Protein AF-A0A6J0VPM9-F1 (afdb_monomer_lite)

Foldseek 3Di:
DDDDDDDDDDDPPPDPDPDDDDPDDDPDDDDDDDDPDDDDDDDDPPPPPPVVVVVVVVVVVVVVVVVVVVVVVVVVVVVVVVVVVVVVVQVVCVVVVNNPVVPVVVVVVVVVVVVVVVVVVVVVVVVVVVVVVVVVVVVVVVVVVVVVVVVVVVVVVVVVVVVVD

pLDDT: mean 81.75, std 22.63, range [35.78, 98.81]

Sequence (165 aa):
MPVHSRGDKKETNHHDEMEVDYAENEGSSSEDEDTESSSVSEDGDSSEMDDEDCERRRMECLDEMSNLEKQFTDLKDQLYKERLSQVDAKLQEVIAGKAPEYLEPLATLQENMQIRTKVAGIYRELCLESVKNKYECEIQASRQHCEVLLFCLTFKLISILQVFF

Secondary structure (DSSP, 8-state):
-PPP----------------------------------------------HHHHHHHHHHHHHHHHHHHHHHHHHHHHHHHHHHHHHHHHHHHHHTT--HHHHHHHHHHHHHHHHHHHHHHHHHHHHHHHHHHHHHHHHHHHHHHHHHHHHHHHHHHHHHHHHH-

Structure (mmCIF, N/CA/C/O backbone):
data_AF-A0A6J0VPM9-F1
#
_entry.id   AF-A0A6J0VPM9-F1
#
loop_
_atom_site.group_PDB
_atom_site.id
_atom_site.type_symbol
_atom_site.label_atom_id
_atom_site.label_alt_id
_atom_site.label_comp_id
_atom_site.label_asym_id
_atom_site.label_entity_id
_atom_site.label_seq_id
_atom_site.pdbx_PDB_ins_code
_atom_site.Cartn_x
_atom_site.Cartn_y
_atom_site.Cartn_z
_atom_site.occupancy
_atom_site.B_iso_or_equiv
_atom_site.auth_seq_id
_atom_site.auth_comp_id
_atom_site.auth_asym_id
_atom_site.auth_atom_id
_atom_site.pdbx_PDB_model_num
ATOM 1 N N . MET A 1 1 ? -6.260 23.745 36.236 1.00 35.78 1 MET A N 1
ATOM 2 C CA . MET A 1 1 ? -4.934 23.093 36.357 1.00 35.78 1 MET A CA 1
ATOM 3 C C . MET A 1 1 ? -4.763 22.173 35.145 1.00 35.78 1 MET A C 1
ATOM 5 O O . MET A 1 1 ? -5.772 21.623 34.727 1.00 35.78 1 MET A O 1
ATOM 9 N N . PRO A 1 2 ? -3.586 22.142 34.497 1.00 45.34 2 PRO A N 1
ATOM 10 C CA . PRO A 1 2 ? -3.398 22.751 33.167 1.00 45.34 2 PRO A CA 1
ATOM 11 C C . PRO A 1 2 ? -3.752 21.887 31.945 1.00 45.34 2 PRO A C 1
ATOM 13 O O . PRO A 1 2 ? -3.499 20.689 31.908 1.00 45.34 2 PRO A O 1
ATOM 16 N N . VAL A 1 3 ? -4.285 22.566 30.925 1.00 46.47 3 VAL A N 1
ATOM 17 C CA . VAL A 1 3 ? -4.526 22.086 29.558 1.00 46.47 3 VAL A CA 1
ATOM 18 C C . VAL A 1 3 ? -3.223 22.261 28.778 1.00 46.47 3 VAL A C 1
ATOM 20 O O . VAL A 1 3 ? -2.738 23.386 28.659 1.00 46.47 3 VAL A O 1
ATOM 23 N N . HIS A 1 4 ? -2.634 21.174 28.281 1.00 53.06 4 HIS A N 1
ATOM 24 C CA . HIS A 1 4 ? -1.422 21.265 27.472 1.00 53.06 4 HIS A CA 1
ATOM 25 C C . HIS A 1 4 ? -1.733 21.728 26.046 1.00 53.06 4 HIS A C 1
ATOM 27 O O . HIS A 1 4 ? -2.626 21.222 25.369 1.00 53.06 4 HIS A O 1
ATOM 33 N N . SER A 1 5 ? -0.959 22.741 25.668 1.00 41.47 5 SER A N 1
ATOM 34 C CA . SER A 1 5 ? -0.949 23.545 24.458 1.00 41.47 5 SER A CA 1
ATOM 35 C C . SER A 1 5 ? -1.145 22.792 23.144 1.00 41.47 5 SER A C 1
ATOM 37 O O . SER A 1 5 ? -0.456 21.826 22.823 1.00 41.47 5 SER A O 1
ATOM 39 N N . ARG A 1 6 ? -2.046 23.360 22.343 1.00 43.41 6 ARG A N 1
ATOM 40 C CA . ARG A 1 6 ? -2.214 23.160 20.906 1.00 43.41 6 ARG A CA 1
ATOM 41 C C . ARG A 1 6 ? -0.902 23.539 20.205 1.00 43.41 6 ARG A C 1
ATOM 43 O O . ARG A 1 6 ? -0.547 24.710 20.155 1.00 43.41 6 ARG A O 1
ATOM 50 N N . GLY A 1 7 ? -0.154 22.536 19.753 1.00 40.00 7 GLY A N 1
ATOM 51 C CA . GLY A 1 7 ? 1.044 22.727 18.943 1.00 40.00 7 GLY A CA 1
ATOM 52 C C . GLY A 1 7 ? 0.659 22.907 17.481 1.00 40.00 7 GLY A C 1
ATOM 53 O O . GLY A 1 7 ? 0.224 21.950 16.844 1.00 40.00 7 GLY A O 1
ATOM 54 N N . ASP A 1 8 ? 0.828 24.120 16.962 1.00 45.16 8 ASP A N 1
ATOM 55 C CA . ASP A 1 8 ? 0.875 24.393 15.529 1.00 45.16 8 ASP A CA 1
ATOM 56 C C . ASP A 1 8 ? 2.101 23.686 14.933 1.00 45.16 8 ASP A C 1
ATOM 58 O O . ASP A 1 8 ? 3.244 24.085 15.163 1.00 45.16 8 ASP A O 1
ATOM 62 N N . LYS A 1 9 ? 1.880 22.607 14.178 1.00 48.59 9 LYS A N 1
ATOM 63 C CA . LYS A 1 9 ? 2.907 22.027 13.308 1.00 48.59 9 LYS A CA 1
ATOM 64 C C . LYS A 1 9 ? 2.670 22.538 11.897 1.00 48.59 9 LYS A C 1
ATOM 66 O O . LYS A 1 9 ? 1.809 22.048 11.176 1.00 48.59 9 LYS A O 1
ATOM 71 N N . LYS A 1 10 ? 3.442 23.572 11.576 1.00 44.97 10 LYS A N 1
ATOM 72 C CA . LYS A 1 10 ? 3.659 24.140 10.250 1.00 44.97 10 LYS A CA 1
ATOM 73 C C . LYS A 1 10 ? 4.081 23.025 9.289 1.00 44.97 10 LYS A C 1
ATOM 75 O O . LYS A 1 10 ? 5.069 22.340 9.540 1.00 44.97 10 LYS A O 1
ATOM 80 N N . GLU A 1 11 ? 3.305 22.855 8.227 1.00 38.69 11 GLU A N 1
ATOM 81 C CA . GLU A 1 11 ? 3.613 21.994 7.090 1.00 38.69 11 GLU A CA 1
ATOM 82 C C . GLU A 1 11 ? 4.930 22.462 6.455 1.00 38.69 11 GLU A C 1
ATOM 84 O O . GLU A 1 11 ? 5.025 23.559 5.905 1.00 38.69 11 GLU A O 1
ATOM 89 N N . THR A 1 12 ? 5.981 21.654 6.573 1.00 37.41 12 THR A N 1
ATOM 90 C CA . THR A 1 12 ? 7.181 21.777 5.744 1.00 37.41 12 THR A CA 1
ATOM 91 C C . THR A 1 12 ? 6.918 21.035 4.443 1.00 37.41 12 THR A C 1
ATOM 93 O O . THR A 1 12 ? 7.061 19.817 4.370 1.00 37.41 12 THR A O 1
ATOM 96 N N . ASN A 1 13 ? 6.483 21.790 3.438 1.00 38.84 13 ASN A N 1
ATOM 97 C CA . ASN A 1 13 ? 6.437 21.373 2.045 1.00 38.84 13 ASN A CA 1
ATOM 98 C C . ASN A 1 13 ? 7.893 21.275 1.550 1.00 38.84 13 ASN A C 1
ATOM 100 O O . ASN A 1 13 ? 8.537 22.304 1.352 1.00 38.84 13 ASN A O 1
ATOM 104 N N . HIS A 1 14 ? 8.442 20.061 1.455 1.00 38.75 14 HIS A N 1
ATOM 105 C CA . HIS A 1 14 ? 9.766 19.825 0.871 1.00 38.75 14 HIS A CA 1
ATOM 106 C C . HIS A 1 14 ? 9.601 19.847 -0.650 1.00 38.75 14 HIS A C 1
ATOM 108 O O . HIS A 1 14 ? 9.193 18.861 -1.260 1.00 38.75 14 HIS A O 1
ATOM 114 N N . HIS A 1 15 ? 9.804 21.022 -1.239 1.00 42.12 15 HIS A N 1
ATOM 115 C CA . HIS A 1 15 ? 9.924 21.187 -2.678 1.00 42.12 15 HIS A CA 1
ATOM 116 C C . HIS A 1 15 ? 11.388 20.911 -3.028 1.00 42.12 15 HIS A C 1
ATOM 118 O O . HIS A 1 15 ? 12.254 21.735 -2.747 1.00 42.12 15 HIS A O 1
ATOM 124 N N . ASP A 1 16 ? 11.666 19.716 -3.548 1.00 41.88 16 ASP A N 1
ATOM 125 C CA . ASP A 1 16 ? 12.960 19.384 -4.141 1.00 41.88 16 ASP A CA 1
ATOM 126 C C . ASP A 1 16 ? 13.113 20.164 -5.453 1.00 41.88 16 ASP A C 1
ATOM 128 O O . ASP A 1 16 ? 12.679 19.721 -6.519 1.00 41.88 16 ASP A O 1
ATOM 132 N N . GLU A 1 17 ? 13.694 21.359 -5.363 1.00 45.75 17 GLU A N 1
ATOM 133 C CA . GLU A 1 17 ? 14.225 22.074 -6.519 1.00 45.75 17 GLU A CA 1
ATOM 134 C C . GLU A 1 17 ? 15.577 21.457 -6.886 1.00 45.75 17 GLU A C 1
ATOM 136 O O . GLU A 1 17 ? 16.562 21.561 -6.158 1.00 45.75 17 GLU A O 1
ATOM 141 N N . MET A 1 18 ? 15.601 20.748 -8.013 1.00 44.34 18 MET A N 1
ATOM 142 C CA . MET A 1 18 ? 16.810 20.173 -8.592 1.00 44.34 18 MET A CA 1
ATOM 143 C C . MET A 1 18 ? 17.590 21.301 -9.286 1.00 44.34 18 MET A C 1
ATOM 145 O O . MET A 1 18 ? 17.384 21.576 -10.466 1.00 44.34 18 MET A O 1
ATOM 149 N N . GLU A 1 19 ? 18.441 21.999 -8.534 1.00 49.22 19 GLU A N 1
ATOM 150 C CA . GLU A 1 19 ? 19.375 22.992 -9.073 1.00 49.22 19 GLU A CA 1
ATOM 151 C C . GLU A 1 19 ? 20.510 22.256 -9.802 1.00 49.22 19 GLU A C 1
ATOM 153 O O . GLU A 1 19 ? 21.291 21.515 -9.203 1.00 49.22 19 GLU A O 1
ATOM 158 N N . VAL A 1 20 ? 20.545 22.387 -11.129 1.00 52.88 20 VAL A N 1
ATOM 159 C CA . VAL A 1 20 ? 21.591 21.817 -11.983 1.00 52.88 20 VAL A CA 1
ATOM 160 C C . VAL A 1 20 ? 22.689 22.869 -12.106 1.00 52.88 20 VAL A C 1
ATOM 162 O O . VAL A 1 20 ? 22.498 23.879 -12.775 1.00 52.88 20 VAL A O 1
ATOM 165 N N . ASP A 1 21 ? 23.814 22.643 -11.431 1.00 48.31 21 ASP A N 1
ATOM 166 C CA . ASP A 1 21 ? 24.996 23.504 -11.491 1.00 48.31 21 ASP A CA 1
ATOM 167 C C . ASP A 1 21 ? 25.694 23.317 -12.849 1.00 48.31 21 ASP A C 1
ATOM 169 O O . ASP A 1 21 ? 26.263 22.260 -13.144 1.00 48.31 21 ASP A O 1
ATOM 173 N N . TYR A 1 22 ? 25.582 24.313 -13.729 1.00 44.72 22 TYR A N 1
ATOM 174 C CA . TYR A 1 22 ? 26.353 24.364 -14.968 1.00 44.72 22 TYR A CA 1
ATOM 175 C C . TYR A 1 22 ? 27.729 24.921 -14.613 1.00 44.72 22 TYR A C 1
ATOM 177 O O . TYR A 1 22 ? 27.858 26.103 -14.308 1.00 44.72 22 TYR A O 1
ATOM 185 N N . ALA A 1 23 ? 28.761 24.079 -14.671 1.00 51.56 23 ALA A N 1
ATOM 186 C CA . ALA A 1 23 ? 30.137 24.540 -14.564 1.00 51.56 23 ALA A CA 1
ATOM 187 C C . ALA A 1 23 ? 30.428 25.531 -15.706 1.00 51.56 23 ALA A C 1
ATOM 189 O O . ALA A 1 23 ? 30.557 25.136 -16.869 1.00 51.56 23 ALA A O 1
ATOM 190 N N . GLU A 1 24 ? 30.497 26.821 -15.378 1.00 42.66 24 GLU A N 1
ATOM 191 C CA . GLU A 1 24 ? 30.969 27.864 -16.281 1.00 42.66 24 GLU A CA 1
ATOM 192 C C . GLU A 1 24 ? 32.444 27.583 -16.603 1.00 42.66 24 GLU A C 1
ATOM 194 O O . GLU A 1 24 ? 33.338 27.706 -15.769 1.00 42.66 24 GLU A O 1
ATOM 199 N N . ASN A 1 25 ? 32.690 27.111 -17.824 1.00 49.84 25 ASN A N 1
ATOM 200 C CA . ASN A 1 25 ? 34.024 26.872 -18.352 1.00 49.84 25 ASN A CA 1
ATOM 201 C C . ASN A 1 25 ? 34.689 28.223 -18.654 1.00 49.84 25 ASN A C 1
ATOM 203 O O . ASN A 1 25 ? 34.449 28.824 -19.701 1.00 49.84 25 ASN A O 1
ATOM 207 N N . GLU A 1 26 ? 35.503 28.669 -17.701 1.00 41.31 26 GLU A N 1
ATOM 208 C CA . GLU A 1 26 ? 36.435 29.798 -17.748 1.00 41.31 26 GLU A CA 1
ATOM 209 C C . GLU A 1 26 ? 37.195 29.852 -19.091 1.00 41.31 26 GLU A C 1
ATOM 211 O O . GLU A 1 26 ? 38.154 29.115 -19.335 1.00 41.31 26 GLU A O 1
ATOM 216 N N . GLY A 1 27 ? 36.762 30.738 -19.990 1.00 43.44 27 GLY A N 1
ATOM 217 C CA . GLY A 1 27 ? 37.451 31.042 -21.241 1.00 43.44 27 GLY A CA 1
ATOM 218 C C . GLY A 1 27 ? 38.652 31.952 -20.995 1.00 43.44 27 GLY A C 1
ATOM 219 O O . GLY A 1 27 ? 38.565 33.160 -21.198 1.00 43.44 27 GLY A O 1
ATOM 220 N N . SER A 1 28 ? 39.774 31.375 -20.569 1.00 49.12 28 SER A N 1
ATOM 221 C CA . SER A 1 28 ? 41.072 32.055 -20.563 1.00 49.12 28 SER A CA 1
ATOM 222 C C . SER A 1 28 ? 41.687 31.990 -21.965 1.00 49.12 28 SER A C 1
ATOM 224 O O . SER A 1 28 ? 42.152 30.934 -22.388 1.00 49.12 28 SER A O 1
ATOM 226 N N . SER A 1 29 ? 41.674 33.105 -22.699 1.00 46.97 29 SER A N 1
ATOM 227 C CA . SER A 1 29 ? 42.442 33.267 -23.939 1.00 46.97 29 SER A CA 1
ATOM 228 C C . SER A 1 29 ? 43.453 34.387 -23.728 1.00 46.97 29 SER A C 1
ATOM 230 O O . SER A 1 29 ? 43.116 35.566 -23.809 1.00 46.97 29 SER A O 1
ATOM 232 N N . SER A 1 30 ? 44.675 33.981 -23.400 1.00 51.16 30 SER A N 1
ATOM 233 C CA . SER A 1 30 ? 45.861 34.820 -23.265 1.00 51.16 30 SER A CA 1
ATOM 234 C C . SER A 1 30 ? 46.777 34.568 -24.460 1.00 51.16 30 SER A C 1
ATOM 236 O O . SER A 1 30 ? 46.896 33.424 -24.895 1.00 51.16 30 SER A O 1
ATOM 238 N N . GLU A 1 31 ? 47.426 35.651 -24.886 1.00 43.53 31 GLU A N 1
ATOM 239 C CA . GLU A 1 31 ? 48.642 35.746 -25.705 1.00 43.53 31 GLU A CA 1
ATOM 240 C C . GLU A 1 31 ? 48.486 35.982 -27.217 1.00 43.53 31 GLU A C 1
ATOM 242 O O . GLU A 1 31 ? 48.097 35.121 -28.004 1.00 43.53 31 GLU A O 1
ATOM 247 N N . ASP A 1 32 ? 48.841 37.225 -27.563 1.00 51.88 32 ASP A N 1
ATOM 248 C CA . ASP A 1 32 ? 49.384 37.701 -28.831 1.00 51.88 32 ASP A CA 1
ATOM 249 C C . ASP A 1 32 ? 50.488 36.774 -29.375 1.00 51.88 32 ASP A C 1
ATOM 251 O O . ASP A 1 32 ? 51.123 36.064 -28.603 1.00 51.88 32 ASP A O 1
ATOM 255 N N . GLU A 1 33 ? 50.736 36.817 -30.688 1.00 50.97 33 GLU A N 1
ATOM 256 C CA . GLU A 1 33 ? 52.062 37.051 -31.291 1.00 50.97 33 GLU A CA 1
ATOM 257 C C . GLU A 1 33 ? 51.918 37.094 -32.822 1.00 50.97 33 GLU A C 1
ATOM 259 O O . GLU A 1 33 ? 51.407 36.180 -33.477 1.00 50.97 33 GLU A O 1
ATOM 264 N N . ASP A 1 34 ? 52.369 38.212 -33.381 1.00 51.50 34 ASP A N 1
ATOM 265 C CA . ASP A 1 34 ? 52.538 38.460 -34.801 1.00 51.50 34 ASP A CA 1
ATOM 266 C C . ASP A 1 34 ? 53.500 37.438 -35.425 1.00 51.50 34 ASP A C 1
ATOM 268 O O . ASP A 1 34 ? 54.592 37.178 -34.922 1.00 51.50 34 ASP A O 1
ATOM 272 N N . THR A 1 35 ? 53.158 36.891 -36.589 1.00 56.28 35 THR A N 1
ATOM 273 C CA . THR A 1 35 ? 54.155 36.262 -37.465 1.00 56.28 35 THR A CA 1
ATOM 274 C C . THR A 1 35 ? 53.828 36.596 -38.913 1.00 56.28 35 THR A C 1
ATOM 276 O O . THR A 1 35 ? 53.124 35.874 -39.616 1.00 56.28 35 THR A O 1
ATOM 279 N N . GLU A 1 36 ? 54.377 37.726 -39.353 1.00 55.72 36 GLU A N 1
ATOM 280 C CA . GLU A 1 36 ? 54.558 38.087 -40.756 1.00 55.72 36 GLU A CA 1
ATOM 281 C C . GLU A 1 36 ? 55.421 37.011 -41.436 1.00 55.72 36 GLU A C 1
ATOM 283 O O . GLU A 1 36 ? 56.650 37.000 -41.319 1.00 55.72 36 GLU A O 1
ATOM 288 N N . SER A 1 37 ? 54.782 36.060 -42.121 1.00 51.78 37 SER A N 1
ATOM 289 C CA . SER A 1 37 ? 55.493 35.044 -42.895 1.00 51.78 37 SER A CA 1
ATOM 290 C C . SER A 1 37 ? 55.839 35.592 -44.276 1.00 51.78 37 SER A C 1
ATOM 292 O O . SER A 1 37 ? 54.991 35.827 -45.137 1.00 51.78 37 SER A O 1
ATOM 294 N N . SER A 1 38 ? 57.132 35.821 -44.452 1.00 48.53 38 SER A N 1
ATOM 295 C CA . SER A 1 38 ? 57.804 36.243 -45.670 1.00 48.53 38 SER A CA 1
ATOM 296 C C . SER A 1 38 ? 57.520 35.325 -46.865 1.00 48.53 38 SER A C 1
ATOM 298 O O . SER A 1 38 ? 57.880 34.150 -46.865 1.00 48.53 38 SER A O 1
ATOM 300 N N . SER A 1 39 ? 56.986 35.911 -47.933 1.00 56.94 39 SER A N 1
ATOM 301 C CA . SER A 1 39 ? 57.017 35.379 -49.300 1.00 56.94 39 SER A CA 1
ATOM 302 C C . SER A 1 39 ? 58.465 35.274 -49.802 1.00 56.94 39 SER A C 1
ATOM 304 O O . SER A 1 39 ? 59.040 36.329 -50.064 1.00 56.94 39 SER A O 1
ATOM 306 N N . VAL A 1 40 ? 59.014 34.066 -50.022 1.00 53.12 40 VAL A N 1
ATOM 307 C CA . VAL A 1 40 ? 59.946 33.771 -51.139 1.00 53.12 40 VAL A CA 1
ATOM 308 C C . VAL A 1 40 ? 59.903 32.291 -51.568 1.00 53.12 40 VAL A C 1
ATOM 310 O O . VAL A 1 40 ? 59.915 31.391 -50.734 1.00 53.12 40 VAL A O 1
ATOM 313 N N . SER A 1 41 ? 60.005 32.117 -52.887 1.00 45.41 41 SER A N 1
ATOM 314 C CA . SER A 1 41 ? 60.622 31.010 -53.635 1.00 45.41 41 SER A CA 1
ATOM 315 C C . SER A 1 41 ? 59.809 29.761 -53.975 1.00 45.41 41 SER A C 1
ATOM 317 O O . SER A 1 41 ? 59.694 28.797 -53.226 1.00 45.41 41 SER A O 1
ATOM 319 N N . GLU A 1 42 ? 59.376 29.803 -55.230 1.00 60.00 42 GLU A N 1
ATOM 320 C CA . GLU A 1 42 ? 59.062 28.699 -56.122 1.00 60.00 42 GLU A CA 1
ATOM 321 C C . GLU A 1 42 ? 60.331 27.861 -56.370 1.00 60.00 42 GLU A C 1
ATOM 323 O O . GLU A 1 42 ? 61.330 28.388 -56.862 1.00 60.00 42 GLU A O 1
ATOM 328 N N . ASP A 1 43 ? 60.293 26.568 -56.048 1.00 49.81 43 ASP A N 1
ATOM 329 C CA . ASP A 1 43 ? 61.121 25.564 -56.716 1.00 49.81 43 ASP A CA 1
ATOM 330 C C . ASP A 1 43 ? 60.329 24.257 -56.809 1.00 49.81 43 ASP A C 1
ATOM 332 O O . ASP A 1 43 ? 59.757 23.771 -55.830 1.00 49.81 43 ASP A O 1
ATOM 336 N N . GLY A 1 44 ? 60.201 23.768 -58.037 1.00 56.22 44 GLY A N 1
ATOM 337 C CA . GLY A 1 44 ? 59.330 22.667 -58.398 1.00 56.22 44 GLY A CA 1
ATOM 338 C C . GLY A 1 44 ? 59.928 21.314 -58.041 1.00 56.22 44 GLY A C 1
ATOM 339 O O . GLY A 1 44 ? 60.927 20.897 -58.616 1.00 56.22 44 GLY A O 1
ATOM 340 N N . ASP A 1 45 ? 59.210 20.580 -57.203 1.00 48.12 45 ASP A N 1
ATOM 341 C CA . ASP A 1 45 ? 59.035 19.140 -57.365 1.00 48.12 45 ASP A CA 1
ATOM 342 C C . ASP A 1 45 ? 57.552 18.867 -57.135 1.00 48.12 45 ASP A C 1
ATOM 344 O O . ASP A 1 45 ? 57.099 18.519 -56.045 1.00 48.12 45 ASP A O 1
ATOM 348 N N . SER A 1 46 ? 56.756 19.199 -58.154 1.00 52.59 46 SER A N 1
ATOM 349 C CA . SER A 1 46 ? 55.339 18.868 -58.182 1.00 52.59 46 SER A CA 1
ATOM 350 C C . SER A 1 46 ? 55.257 17.359 -58.340 1.00 52.59 46 SER A C 1
ATOM 352 O O . SER A 1 46 ? 55.139 16.856 -59.455 1.00 52.59 46 SER A O 1
ATOM 354 N N . SER A 1 47 ? 55.364 16.639 -57.221 1.00 53.25 47 SER A N 1
ATOM 355 C CA . SER A 1 47 ? 54.926 15.258 -57.131 1.00 53.25 47 SER A CA 1
ATOM 356 C C . SER A 1 47 ? 53.543 15.210 -57.758 1.00 53.25 47 SER A C 1
ATOM 358 O O . SER A 1 47 ? 52.618 15.853 -57.256 1.00 53.25 47 SER A O 1
ATOM 360 N N . GLU A 1 48 ? 53.434 14.500 -58.872 1.00 51.28 48 GLU A N 1
ATOM 361 C CA . GLU A 1 48 ? 52.188 14.011 -59.442 1.00 51.28 48 GLU A CA 1
ATOM 362 C C . GLU A 1 48 ? 51.597 13.058 -58.394 1.00 51.28 48 GLU A C 1
ATOM 364 O O . GLU A 1 48 ? 51.729 11.840 -58.461 1.00 51.28 48 GLU A O 1
ATOM 369 N N . MET A 1 49 ? 51.095 13.649 -57.307 1.00 62.66 49 MET A N 1
ATOM 370 C CA . MET A 1 49 ? 50.234 12.989 -56.354 1.00 62.66 49 MET A CA 1
ATOM 371 C C . MET A 1 49 ? 49.046 12.567 -57.184 1.00 62.66 49 MET A C 1
ATOM 373 O O . MET A 1 49 ? 48.402 13.402 -57.814 1.00 62.66 49 MET A O 1
ATOM 377 N N . ASP A 1 50 ? 48.847 11.261 -57.242 1.00 72.94 50 ASP A N 1
ATOM 378 C CA . ASP A 1 50 ? 47.722 10.652 -57.913 1.00 72.94 50 ASP A CA 1
ATOM 379 C C . ASP A 1 50 ? 46.448 11.293 -57.346 1.00 72.94 50 ASP A C 1
ATOM 381 O O . ASP A 1 50 ? 46.062 11.025 -56.205 1.00 72.94 50 ASP A O 1
ATOM 385 N N . ASP A 1 51 ? 45.837 12.214 -58.097 1.00 80.50 51 ASP A N 1
ATOM 386 C CA . ASP A 1 51 ? 44.606 12.901 -57.693 1.00 80.50 51 ASP A CA 1
ATOM 387 C C . ASP A 1 51 ? 43.514 11.870 -57.347 1.00 80.50 51 ASP A C 1
ATOM 389 O O . ASP A 1 51 ? 42.645 12.124 -56.508 1.00 80.50 51 ASP A O 1
ATOM 393 N N . GLU A 1 52 ? 43.604 10.663 -57.921 1.00 85.19 52 GLU A N 1
ATOM 394 C CA . GLU A 1 52 ? 42.760 9.519 -57.587 1.00 85.19 52 GLU A CA 1
ATOM 395 C C . GLU A 1 52 ? 42.991 8.996 -56.160 1.00 85.19 52 GLU A C 1
ATOM 397 O O . GLU A 1 52 ? 42.028 8.587 -55.511 1.00 85.19 52 GLU A O 1
ATOM 402 N N . ASP A 1 53 ? 44.219 9.018 -55.632 1.00 88.94 53 ASP A N 1
ATOM 403 C CA . ASP A 1 53 ? 44.527 8.627 -54.248 1.00 88.94 53 ASP A CA 1
ATOM 404 C C . ASP A 1 53 ? 44.043 9.688 -53.248 1.00 88.94 53 ASP A C 1
ATOM 406 O O . ASP A 1 53 ? 43.465 9.361 -52.207 1.00 88.94 53 ASP A O 1
ATOM 410 N N . CYS A 1 54 ? 44.173 10.972 -53.597 1.00 88.31 54 CYS A N 1
ATOM 411 C CA . CYS A 1 54 ? 43.587 12.074 -52.828 1.00 88.31 54 CYS A CA 1
ATOM 412 C C . CYS A 1 54 ? 42.057 11.956 -52.739 1.00 88.31 54 CYS A C 1
ATOM 414 O O . CYS A 1 54 ? 41.488 12.061 -51.646 1.00 88.31 54 CYS A O 1
ATOM 416 N N . GLU A 1 55 ? 41.383 11.696 -53.862 1.00 91.25 55 GLU A N 1
ATOM 417 C CA . GLU A 1 55 ? 39.925 11.545 -53.891 1.00 91.25 55 GLU A CA 1
ATOM 418 C C . GLU A 1 55 ? 39.470 10.247 -53.208 1.00 91.25 55 GLU A C 1
ATOM 420 O O . GLU A 1 55 ? 38.460 10.234 -52.502 1.00 91.25 55 GLU A O 1
ATOM 425 N N . ARG A 1 56 ? 40.255 9.168 -53.317 1.00 94.38 56 ARG A N 1
ATOM 426 C CA . ARG A 1 56 ? 40.013 7.914 -52.591 1.00 94.38 56 ARG A CA 1
ATOM 427 C C . ARG A 1 56 ? 40.033 8.128 -51.082 1.00 94.38 56 ARG A C 1
ATOM 429 O O . ARG A 1 56 ? 39.067 7.773 -50.409 1.00 94.38 56 ARG A O 1
ATOM 436 N N . ARG A 1 57 ? 41.070 8.781 -50.551 1.00 93.75 57 ARG A N 1
ATOM 437 C CA . ARG A 1 57 ? 41.176 9.094 -49.115 1.00 93.75 57 ARG A CA 1
ATOM 438 C C . ARG A 1 57 ? 40.056 10.012 -48.633 1.00 93.75 57 ARG A C 1
ATOM 440 O O . ARG A 1 57 ? 39.567 9.861 -47.514 1.00 93.75 57 ARG A O 1
ATOM 447 N N . ARG A 1 58 ? 39.627 10.964 -49.468 1.00 95.19 58 ARG A N 1
AT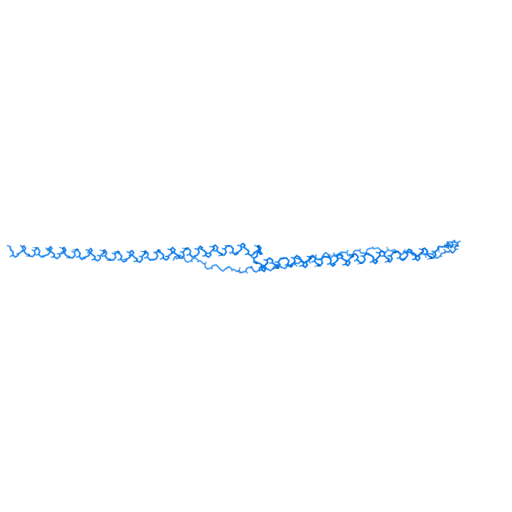OM 448 C CA . ARG A 1 58 ? 38.472 11.825 -49.178 1.00 95.19 58 ARG A CA 1
ATOM 449 C C . ARG A 1 58 ? 37.191 11.001 -49.051 1.00 95.19 58 ARG A C 1
ATOM 451 O O . ARG A 1 58 ? 36.423 11.219 -48.116 1.00 95.19 58 ARG A O 1
ATOM 458 N N . MET A 1 59 ? 36.971 10.064 -49.969 1.00 95.56 59 MET A N 1
ATOM 459 C CA . MET A 1 59 ? 35.794 9.199 -49.972 1.00 95.56 59 MET A CA 1
ATOM 460 C C . MET A 1 59 ? 35.765 8.259 -48.763 1.00 95.56 59 MET A C 1
ATOM 462 O O . MET A 1 59 ? 34.727 8.151 -48.118 1.00 95.56 59 MET A O 1
ATOM 466 N N . GLU A 1 60 ? 36.898 7.649 -48.410 1.00 96.25 60 GLU A N 1
ATOM 467 C CA . GLU A 1 60 ? 37.037 6.800 -47.217 1.00 96.25 60 GLU A CA 1
ATOM 468 C C . GLU A 1 60 ? 36.723 7.577 -45.930 1.00 96.25 60 GLU A C 1
ATOM 470 O O . GLU A 1 60 ? 35.937 7.118 -45.106 1.00 96.25 60 GLU A O 1
ATOM 475 N N . CYS A 1 61 ? 37.244 8.801 -45.795 1.00 95.81 61 CYS A N 1
ATOM 476 C CA . CYS A 1 61 ? 36.945 9.669 -44.652 1.00 95.81 61 CYS A CA 1
ATOM 477 C C . CYS A 1 61 ? 35.445 10.008 -44.552 1.00 95.81 61 CYS A C 1
ATOM 479 O O . CYS A 1 61 ? 34.867 9.991 -43.465 1.00 95.81 61 CYS A O 1
ATOM 481 N N . LEU A 1 62 ? 34.782 10.286 -45.680 1.00 96.81 62 LEU A N 1
ATOM 482 C CA . LEU A 1 62 ? 33.338 10.538 -45.701 1.00 96.81 62 LEU A CA 1
ATOM 483 C C . LEU A 1 62 ? 32.520 9.290 -45.341 1.00 96.81 62 LEU A C 1
ATOM 485 O O . LEU A 1 62 ? 31.518 9.416 -44.635 1.00 96.81 62 LEU A O 1
ATOM 489 N N . ASP A 1 63 ? 32.936 8.106 -45.792 1.00 97.50 63 ASP A N 1
ATOM 490 C CA . ASP A 1 63 ? 32.278 6.839 -45.456 1.00 97.50 63 ASP A CA 1
ATOM 491 C C . ASP A 1 63 ? 32.428 6.507 -43.965 1.00 97.50 63 ASP A C 1
ATOM 493 O O . ASP A 1 63 ? 31.444 6.186 -43.297 1.00 97.50 63 ASP A O 1
ATOM 497 N N . GLU A 1 64 ? 33.622 6.697 -43.393 1.00 97.56 64 GLU A N 1
ATOM 498 C CA . GLU A 1 64 ? 33.858 6.550 -41.953 1.00 97.56 64 GLU A CA 1
ATOM 499 C C . GLU A 1 64 ? 32.991 7.512 -41.132 1.00 97.56 64 GLU A C 1
ATOM 501 O O . GLU A 1 64 ? 32.344 7.091 -40.167 1.00 97.56 64 GLU A O 1
ATOM 506 N N . MET A 1 65 ? 32.915 8.785 -41.535 1.00 96.44 65 MET A N 1
ATOM 507 C CA . MET A 1 65 ? 32.060 9.780 -40.880 1.00 96.44 65 MET A CA 1
ATOM 508 C C . MET A 1 65 ? 30.576 9.413 -40.983 1.00 96.44 65 MET A C 1
ATOM 510 O O . MET A 1 65 ? 29.853 9.505 -39.989 1.00 96.44 65 MET A O 1
ATOM 514 N N . SER A 1 66 ? 30.120 8.934 -42.143 1.00 97.50 66 SER A N 1
ATOM 515 C CA . SER A 1 66 ? 28.741 8.466 -42.326 1.00 97.50 66 SER A CA 1
ATOM 516 C C . SER A 1 66 ? 28.435 7.240 -41.461 1.00 97.50 66 SER A C 1
ATOM 518 O O . SER A 1 66 ? 27.384 7.161 -40.817 1.00 97.50 66 SER A O 1
ATOM 520 N N . ASN A 1 67 ? 29.373 6.297 -41.377 1.00 98.06 67 ASN A N 1
ATOM 521 C CA . ASN A 1 67 ? 29.244 5.116 -40.535 1.00 98.06 67 ASN A CA 1
ATOM 522 C C . ASN A 1 67 ? 29.226 5.476 -39.039 1.00 98.06 67 ASN A C 1
ATOM 524 O O . ASN A 1 67 ? 28.473 4.874 -38.270 1.00 98.06 67 ASN A O 1
ATOM 528 N N . LEU A 1 68 ? 30.014 6.466 -38.610 1.00 98.12 68 LEU A N 1
ATOM 529 C CA . LEU A 1 68 ? 29.960 6.996 -37.245 1.00 98.12 68 LEU A CA 1
ATOM 530 C C . LEU A 1 68 ? 28.608 7.647 -36.951 1.00 98.12 68 LEU A C 1
ATOM 532 O O . LEU A 1 68 ? 27.989 7.332 -35.936 1.00 98.12 68 LEU A O 1
ATOM 536 N N . GLU A 1 69 ? 28.109 8.507 -37.836 1.00 98.00 69 GLU A N 1
ATOM 537 C CA . GLU A 1 69 ? 26.811 9.169 -37.664 1.00 98.00 69 GLU A CA 1
ATOM 538 C C . GLU A 1 69 ? 25.658 8.160 -37.557 1.00 98.00 69 GLU A C 1
ATOM 540 O O . GLU A 1 69 ? 24.761 8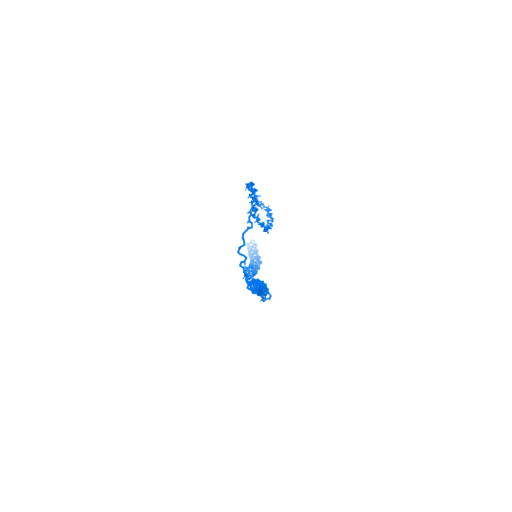.298 -36.712 1.00 98.00 69 GLU A O 1
ATOM 545 N N . LYS A 1 70 ? 25.718 7.088 -38.352 1.00 98.25 70 LYS A N 1
ATOM 546 C CA . LYS A 1 70 ? 24.778 5.973 -38.258 1.00 98.25 70 LYS A CA 1
ATOM 547 C C . LYS A 1 70 ? 24.859 5.277 -36.900 1.00 98.25 70 LYS A C 1
ATOM 549 O O . LYS A 1 70 ? 23.828 5.114 -36.255 1.00 98.25 70 LYS A O 1
ATOM 554 N N . GLN A 1 71 ? 26.059 4.937 -36.427 1.00 98.50 71 GLN A N 1
ATOM 555 C CA . GLN A 1 71 ? 26.243 4.318 -35.108 1.00 98.50 71 GLN A CA 1
ATOM 556 C C . GLN A 1 71 ? 25.726 5.208 -33.973 1.00 98.50 71 GLN A C 1
ATOM 558 O O . GLN A 1 71 ? 25.051 4.721 -33.068 1.00 98.50 71 GLN A O 1
ATOM 563 N N . PHE A 1 72 ? 25.978 6.518 -34.028 1.00 98.31 72 PHE A N 1
ATOM 564 C CA . PHE A 1 72 ? 25.429 7.470 -33.061 1.00 98.31 72 PHE A CA 1
ATOM 565 C C . PHE A 1 72 ? 23.901 7.495 -33.074 1.00 98.31 72 PHE A C 1
ATOM 567 O O . PHE A 1 72 ? 23.273 7.606 -32.019 1.00 98.31 72 PHE A O 1
ATOM 574 N N . THR A 1 73 ? 23.293 7.397 -34.253 1.00 98.25 73 THR A N 1
ATOM 575 C CA . THR A 1 73 ? 21.836 7.367 -34.397 1.00 98.25 73 THR A CA 1
ATOM 576 C C . THR A 1 73 ? 21.255 6.061 -33.858 1.00 98.25 73 THR A C 1
ATOM 578 O O . THR A 1 73 ? 20.328 6.106 -33.052 1.00 98.25 73 THR A O 1
ATOM 581 N N . ASP A 1 74 ? 21.860 4.919 -34.187 1.00 98.38 74 ASP A N 1
ATOM 582 C CA . ASP A 1 74 ? 21.444 3.605 -33.688 1.00 98.38 74 ASP A CA 1
ATOM 583 C C . ASP A 1 74 ? 21.547 3.522 -32.153 1.00 98.38 74 ASP A C 1
ATOM 585 O O . ASP A 1 74 ? 20.615 3.069 -31.483 1.00 98.38 74 ASP A O 1
ATOM 589 N N . LEU A 1 75 ? 22.644 4.024 -31.572 1.00 98.44 75 LEU A N 1
ATOM 590 C CA . LEU A 1 75 ? 22.840 4.080 -30.118 1.00 98.44 75 LEU A CA 1
ATOM 591 C C . LEU A 1 75 ? 21.813 4.981 -29.431 1.00 98.44 75 LEU A C 1
ATOM 593 O O . LEU A 1 75 ? 21.279 4.632 -28.377 1.00 98.44 75 LEU A O 1
ATOM 597 N N . LYS A 1 76 ? 21.513 6.135 -30.026 1.00 98.25 76 LYS A N 1
ATOM 598 C CA . LYS A 1 76 ? 20.506 7.070 -29.518 1.00 98.25 76 LYS A CA 1
ATOM 599 C C . LYS A 1 76 ? 19.117 6.431 -29.514 1.00 98.25 76 LYS A C 1
ATOM 601 O O . LYS A 1 76 ? 18.417 6.492 -28.504 1.00 98.25 76 LYS A O 1
ATOM 606 N N . ASP A 1 77 ? 18.744 5.763 -30.599 1.00 98.25 77 ASP A N 1
ATOM 607 C CA . ASP A 1 77 ? 17.471 5.048 -30.701 1.00 98.25 77 ASP A CA 1
ATOM 608 C C . ASP A 1 77 ? 17.381 3.901 -29.692 1.00 98.25 77 ASP A C 1
ATOM 610 O O . ASP A 1 77 ? 16.329 3.684 -29.082 1.00 98.25 77 ASP A O 1
ATOM 614 N N . GLN A 1 78 ? 18.479 3.174 -29.483 1.00 98.50 78 GLN A N 1
ATOM 615 C CA . GLN A 1 78 ? 18.550 2.124 -28.474 1.00 98.50 78 GLN A CA 1
ATOM 616 C C . GLN A 1 78 ? 18.362 2.688 -27.062 1.00 98.50 78 GLN A C 1
ATOM 618 O O . GLN A 1 78 ? 17.556 2.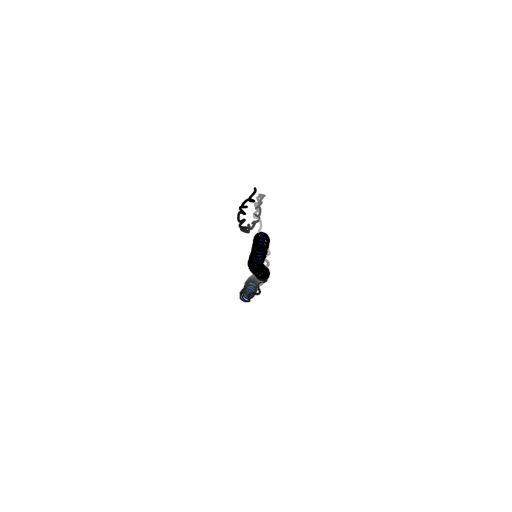149 -26.303 1.00 98.50 78 GLN A O 1
ATOM 623 N N . LEU A 1 79 ? 19.031 3.796 -26.733 1.00 98.38 79 LEU A N 1
ATOM 624 C CA . LEU A 1 79 ? 18.904 4.466 -25.440 1.00 98.38 79 LEU A CA 1
ATOM 625 C C . LEU A 1 79 ? 17.462 4.920 -25.176 1.00 98.38 79 LEU A C 1
ATOM 627 O O . LEU A 1 79 ? 16.930 4.696 -24.088 1.00 98.38 79 LEU A O 1
ATOM 631 N N . TYR A 1 80 ? 16.798 5.514 -26.172 1.00 98.31 80 TYR A N 1
ATOM 632 C CA . TYR A 1 80 ? 15.400 5.924 -26.034 1.00 98.31 80 TYR A CA 1
ATOM 633 C C . TYR A 1 80 ? 14.458 4.733 -25.853 1.00 98.31 80 TYR A C 1
ATOM 635 O O . TYR A 1 80 ? 13.574 4.786 -24.997 1.00 98.31 80 TYR A O 1
ATOM 643 N N . LYS A 1 81 ? 14.653 3.646 -26.609 1.00 98.38 81 LYS A N 1
ATOM 644 C CA . LYS A 1 81 ? 13.864 2.414 -26.454 1.00 98.38 81 LYS A CA 1
ATOM 645 C C . LYS A 1 81 ? 14.044 1.798 -25.074 1.00 98.38 81 LYS A C 1
ATOM 647 O O . LYS A 1 81 ? 13.057 1.416 -24.449 1.00 98.38 81 LYS A O 1
ATOM 652 N N . GLU A 1 82 ? 15.278 1.725 -24.582 1.00 98.50 82 GLU A N 1
ATOM 653 C CA . GLU A 1 82 ? 15.558 1.213 -23.244 1.00 98.50 82 GLU A CA 1
ATOM 654 C C . GLU A 1 82 ? 14.897 2.090 -22.181 1.00 98.50 82 GLU A C 1
ATOM 656 O O . GLU A 1 82 ? 14.198 1.585 -21.301 1.00 98.50 82 GLU A O 1
ATOM 661 N N . ARG A 1 83 ? 15.042 3.414 -22.296 1.00 98.44 83 ARG A N 1
ATOM 662 C CA . ARG A 1 83 ? 14.433 4.348 -21.352 1.00 98.44 83 ARG A CA 1
ATOM 663 C C . ARG A 1 83 ? 12.915 4.219 -21.324 1.00 98.44 83 ARG A C 1
ATOM 665 O O . ARG A 1 83 ? 12.335 4.199 -20.239 1.00 98.44 83 ARG A O 1
ATOM 672 N N . LEU A 1 84 ? 12.285 4.108 -22.491 1.00 98.38 84 LEU A N 1
ATOM 673 C CA . LEU A 1 84 ? 10.846 3.895 -22.594 1.00 98.38 84 LEU A CA 1
ATOM 674 C C . LEU A 1 84 ? 10.448 2.567 -21.940 1.00 98.38 84 LEU A C 1
ATOM 676 O O . LEU A 1 84 ? 9.550 2.550 -21.106 1.00 98.38 84 LEU A O 1
ATOM 680 N N . SER A 1 85 ? 11.186 1.487 -22.210 1.00 98.38 85 SER A N 1
ATOM 681 C CA . SER A 1 85 ? 10.933 0.176 -21.606 1.00 98.38 85 SER A CA 1
ATOM 682 C C . SER A 1 85 ? 11.062 0.181 -20.081 1.00 98.38 85 SER A C 1
ATOM 684 O O . SER A 1 85 ? 10.293 -0.503 -19.408 1.00 98.38 85 SER A O 1
ATOM 686 N N . GLN A 1 86 ? 12.017 0.925 -19.516 1.00 98.25 86 GLN A N 1
ATOM 687 C CA . GLN A 1 86 ? 12.161 1.070 -18.063 1.00 98.25 86 GLN A CA 1
ATOM 688 C C . GLN A 1 86 ? 10.951 1.787 -17.451 1.00 98.25 86 GLN A C 1
ATOM 690 O O . GLN A 1 86 ? 10.456 1.384 -16.397 1.00 98.25 86 GLN A O 1
ATOM 695 N N . VAL A 1 87 ? 10.476 2.852 -18.102 1.00 97.94 87 VAL A N 1
ATOM 696 C CA . VAL A 1 87 ? 9.289 3.599 -17.661 1.00 97.94 87 VAL A CA 1
ATOM 697 C C . VAL A 1 87 ? 8.041 2.731 -17.775 1.00 97.94 87 VAL A C 1
ATOM 699 O O . VAL A 1 87 ? 7.275 2.656 -16.816 1.00 97.94 87 VAL A O 1
ATOM 702 N N . ASP A 1 88 ? 7.873 2.023 -18.889 1.00 97.88 88 ASP A N 1
ATOM 703 C CA . ASP A 1 88 ? 6.752 1.110 -19.099 1.00 97.88 88 ASP A CA 1
ATOM 704 C C . ASP A 1 88 ? 6.739 -0.006 -18.052 1.00 97.88 88 ASP A C 1
ATOM 706 O O . ASP A 1 88 ? 5.686 -0.298 -17.492 1.00 97.88 88 ASP A O 1
ATOM 710 N N . ALA A 1 89 ? 7.894 -0.588 -17.712 1.00 96.88 89 ALA A N 1
ATOM 711 C CA . ALA A 1 89 ? 7.987 -1.605 -16.665 1.00 96.88 89 ALA A CA 1
ATOM 712 C C . ALA A 1 89 ? 7.517 -1.069 -15.301 1.00 96.88 89 ALA A C 1
ATOM 714 O O . ALA A 1 89 ? 6.665 -1.685 -14.660 1.00 96.88 89 ALA A O 1
ATOM 715 N N . LYS A 1 90 ? 7.992 0.117 -14.894 1.00 96.44 90 LYS A N 1
ATOM 716 C CA . LYS A 1 90 ? 7.537 0.771 -13.655 1.00 96.44 90 LYS A CA 1
ATOM 717 C C . LYS A 1 90 ? 6.043 1.087 -13.689 1.00 96.44 90 LYS A C 1
ATOM 719 O O . LYS A 1 90 ? 5.340 0.864 -12.707 1.00 96.44 90 LYS A O 1
ATOM 724 N N . LEU A 1 91 ? 5.532 1.563 -14.823 1.00 96.94 91 LEU A N 1
ATOM 725 C CA . LEU A 1 91 ? 4.108 1.835 -14.994 1.00 96.94 91 LEU A CA 1
ATOM 726 C C . LEU A 1 91 ? 3.274 0.553 -14.855 1.00 96.94 91 LEU A C 1
ATOM 728 O O . LEU A 1 91 ? 2.240 0.568 -14.190 1.00 96.94 91 LEU A O 1
ATOM 732 N N . GLN A 1 92 ? 3.732 -0.568 -15.420 1.00 97.88 92 GLN A N 1
ATOM 733 C CA . GLN A 1 92 ? 3.071 -1.864 -15.257 1.00 97.88 92 GLN A CA 1
ATOM 734 C C . GLN A 1 92 ? 3.072 -2.335 -13.799 1.00 97.88 92 GLN A C 1
ATOM 736 O O . GLN A 1 92 ? 2.063 -2.867 -13.340 1.00 97.88 92 GLN A O 1
ATOM 741 N N . GLU A 1 93 ? 4.147 -2.111 -13.041 1.00 96.75 93 GLU A N 1
ATOM 742 C CA . GLU A 1 93 ? 4.179 -2.415 -11.604 1.00 96.75 93 GLU A CA 1
ATOM 743 C C . GLU A 1 93 ? 3.148 -1.597 -10.817 1.00 96.75 93 GLU A C 1
ATOM 745 O O . GLU A 1 93 ? 2.450 -2.149 -9.960 1.00 96.75 93 GLU A O 1
ATOM 750 N N . VAL A 1 94 ? 3.004 -0.307 -11.134 1.00 96.19 94 VAL A N 1
ATOM 751 C CA . VAL A 1 94 ? 1.996 0.575 -10.5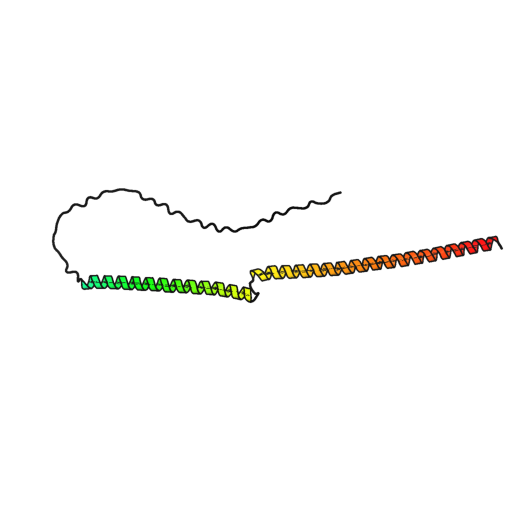24 1.00 96.19 94 VAL A CA 1
ATOM 752 C C . VAL A 1 94 ? 0.583 0.115 -10.880 1.00 96.19 94 VAL A C 1
ATOM 754 O O . VAL A 1 94 ? -0.242 -0.058 -9.984 1.00 96.19 94 VAL A O 1
ATOM 757 N N . ILE A 1 95 ? 0.304 -0.155 -12.160 1.00 95.75 95 ILE A N 1
ATOM 758 C CA . ILE A 1 95 ? -1.008 -0.639 -12.628 1.00 95.75 95 ILE A CA 1
ATOM 759 C C . ILE A 1 95 ? -1.355 -1.988 -11.990 1.00 95.75 95 ILE A C 1
ATOM 761 O O . ILE A 1 95 ? -2.494 -2.208 -11.580 1.00 95.75 95 ILE A O 1
ATOM 765 N N . ALA A 1 96 ? -0.377 -2.886 -11.861 1.00 96.31 96 ALA A N 1
ATOM 766 C CA . ALA A 1 96 ? -0.551 -4.172 -11.196 1.00 96.31 96 ALA A CA 1
ATOM 767 C C . ALA A 1 96 ? -0.718 -4.048 -9.670 1.00 96.31 96 ALA A C 1
ATOM 769 O O . ALA A 1 96 ? -0.956 -5.062 -9.010 1.00 96.31 96 ALA A O 1
ATOM 770 N N . GLY A 1 97 ? -0.563 -2.848 -9.100 1.00 93.94 97 GLY A N 1
ATOM 771 C CA . GLY A 1 97 ? -0.611 -2.612 -7.659 1.00 93.94 97 GLY A CA 1
ATOM 772 C C . GLY A 1 97 ? 0.541 -3.276 -6.905 1.00 93.94 97 GLY A C 1
ATOM 773 O O . GLY A 1 97 ? 0.389 -3.626 -5.739 1.00 93.94 97 GLY A O 1
ATOM 774 N N . LYS A 1 98 ? 1.673 -3.507 -7.578 1.00 94.00 98 LYS A N 1
ATOM 775 C CA . LYS A 1 98 ? 2.871 -4.162 -7.028 1.00 94.00 98 LYS A CA 1
ATOM 776 C C . LYS A 1 98 ? 4.041 -3.203 -6.837 1.00 94.00 98 LYS A C 1
ATOM 778 O O . LYS A 1 98 ? 5.098 -3.638 -6.392 1.00 94.00 98 LYS A O 1
ATOM 783 N N . ALA A 1 99 ? 3.853 -1.927 -7.166 1.00 95.50 99 ALA A N 1
ATOM 784 C CA . ALA A 1 99 ? 4.865 -0.899 -6.987 1.00 95.50 99 ALA A CA 1
ATOM 785 C C . ALA A 1 99 ? 5.285 -0.808 -5.501 1.00 95.50 99 ALA A C 1
ATOM 787 O O . ALA A 1 99 ? 4.456 -0.478 -4.644 1.00 95.50 99 ALA A O 1
ATOM 788 N N . PRO A 1 100 ? 6.554 -1.120 -5.176 1.00 91.25 100 PRO A N 1
ATOM 789 C CA . PRO A 1 100 ? 6.998 -1.351 -3.800 1.00 91.25 100 PRO A CA 1
ATOM 790 C C . PRO A 1 100 ? 6.901 -0.099 -2.923 1.00 91.25 100 PRO A C 1
ATOM 792 O O . PRO A 1 100 ? 6.575 -0.204 -1.743 1.00 91.25 100 PRO A O 1
ATOM 795 N N . GLU A 1 101 ? 7.090 1.078 -3.518 1.00 93.44 101 GLU A N 1
ATOM 796 C CA . GLU A 1 101 ? 6.980 2.390 -2.867 1.00 93.44 101 GLU A CA 1
ATOM 797 C C . GLU A 1 101 ? 5.593 2.674 -2.263 1.00 93.44 101 GLU A C 1
ATOM 799 O O . GLU A 1 101 ? 5.482 3.452 -1.318 1.00 93.44 101 GLU A O 1
ATOM 804 N N . TYR A 1 102 ? 4.538 2.005 -2.743 1.00 95.44 102 TYR A N 1
ATOM 805 C CA . TYR A 1 102 ? 3.183 2.131 -2.195 1.00 95.44 102 TYR A CA 1
ATOM 806 C C . TYR A 1 102 ? 2.792 0.980 -1.265 1.00 95.44 102 TYR A C 1
ATOM 808 O O . TYR A 1 102 ? 1.904 1.147 -0.425 1.00 95.44 102 TYR A O 1
ATOM 816 N N . LEU A 1 103 ? 3.433 -0.186 -1.393 1.00 96.31 103 LEU A N 1
ATOM 817 C CA . LEU A 1 103 ? 3.072 -1.379 -0.626 1.00 96.31 103 LEU A CA 1
ATOM 818 C C . LEU A 1 103 ? 3.366 -1.226 0.868 1.00 96.31 103 LEU A C 1
ATOM 820 O O . LEU A 1 103 ? 2.534 -1.610 1.689 1.00 96.31 103 LEU A O 1
ATOM 824 N N . GLU A 1 104 ? 4.512 -0.649 1.227 1.00 95.19 104 GLU A N 1
ATOM 825 C CA . GLU A 1 104 ? 4.871 -0.429 2.632 1.00 95.19 104 GLU A CA 1
ATOM 826 C C . GLU A 1 104 ? 3.918 0.575 3.317 1.00 95.19 104 GLU A C 1
ATOM 828 O O . GLU A 1 104 ? 3.288 0.190 4.310 1.00 95.19 104 GLU A O 1
ATOM 833 N N . PRO A 1 105 ? 3.677 1.792 2.776 1.00 97.31 105 PRO A N 1
ATOM 834 C CA . PRO A 1 105 ? 2.675 2.704 3.334 1.00 97.31 105 PRO A CA 1
ATOM 835 C C . PRO A 1 105 ? 1.273 2.090 3.432 1.00 97.31 105 PRO A C 1
ATOM 837 O O . PRO A 1 105 ? 0.553 2.326 4.408 1.00 97.31 105 PRO A O 1
ATOM 840 N N . LEU A 1 106 ? 0.876 1.279 2.444 1.00 96.81 106 LEU A N 1
ATOM 841 C CA . LEU A 1 106 ? -0.407 0.581 2.454 1.00 96.81 106 LEU A CA 1
ATOM 842 C C . LEU A 1 106 ? -0.492 -0.432 3.602 1.00 96.81 106 LEU A C 1
ATOM 844 O O . LEU A 1 106 ? -1.504 -0.459 4.306 1.00 96.81 106 LEU A O 1
ATOM 848 N N . ALA A 1 107 ? 0.554 -1.229 3.826 1.00 97.25 107 ALA A N 1
ATOM 849 C CA . ALA A 1 107 ? 0.610 -2.190 4.924 1.00 97.25 107 ALA A CA 1
ATOM 850 C C . ALA A 1 107 ? 0.505 -1.489 6.288 1.00 97.25 107 ALA A C 1
ATOM 852 O O . ALA A 1 107 ? -0.312 -1.879 7.126 1.00 97.25 107 ALA A O 1
ATOM 853 N N . THR A 1 108 ? 1.242 -0.392 6.483 1.00 97.62 108 THR A N 1
ATOM 854 C CA . THR A 1 108 ? 1.158 0.426 7.702 1.00 97.62 108 THR A CA 1
ATOM 855 C C . THR A 1 108 ? -0.242 1.007 7.907 1.00 97.62 108 THR A C 1
ATOM 857 O O . THR A 1 108 ? -0.771 1.019 9.022 1.00 97.62 108 THR A O 1
ATOM 860 N N . LEU A 1 109 ? -0.892 1.487 6.844 1.00 98.19 109 LEU A N 1
ATOM 861 C CA . LEU A 1 109 ? -2.254 2.013 6.933 1.00 98.19 109 LEU A CA 1
ATOM 862 C C . LEU A 1 109 ? -3.264 0.917 7.305 1.00 98.19 109 LEU A C 1
ATOM 864 O O . LEU A 1 109 ? -4.147 1.149 8.138 1.00 98.19 109 LEU A O 1
ATOM 868 N N . GLN A 1 110 ? -3.123 -0.276 6.725 1.00 98.31 110 GLN A N 1
ATOM 869 C CA . GLN A 1 110 ? -3.948 -1.441 7.044 1.00 98.31 110 GLN A CA 1
ATOM 870 C C . GLN A 1 110 ? -3.772 -1.876 8.501 1.00 98.31 110 GLN A C 1
ATOM 872 O O . GLN A 1 110 ? -4.767 -2.126 9.185 1.00 98.31 110 GLN A O 1
ATOM 877 N N . GLU A 1 111 ? -2.541 -1.906 9.009 1.00 98.50 111 GLU A N 1
ATOM 878 C CA . GLU A 1 111 ? -2.258 -2.202 10.415 1.00 98.50 111 GLU A CA 1
ATOM 879 C C . GLU A 1 111 ? -2.916 -1.175 11.347 1.00 98.50 111 GLU A C 1
ATOM 881 O O . GLU A 1 111 ? -3.655 -1.540 12.265 1.00 98.50 111 GLU A O 1
ATOM 886 N N . ASN A 1 112 ? -2.751 0.119 11.063 1.00 98.50 112 ASN A N 1
ATOM 887 C CA . ASN A 1 112 ? -3.374 1.194 11.836 1.00 98.50 112 ASN A CA 1
ATOM 888 C C . ASN A 1 112 ? -4.903 1.094 11.857 1.00 98.50 112 ASN A C 1
ATOM 890 O O . ASN A 1 112 ? -5.538 1.336 12.887 1.00 98.50 112 ASN A O 1
ATOM 894 N N . MET A 1 113 ? -5.515 0.731 10.728 1.00 98.50 113 MET A N 1
ATOM 895 C CA . MET A 1 113 ? -6.949 0.468 10.664 1.00 98.50 113 MET A CA 1
ATOM 896 C C . MET A 1 113 ? -7.333 -0.682 11.599 1.00 98.50 113 MET A C 1
ATOM 898 O O . MET A 1 113 ? -8.237 -0.515 12.417 1.00 98.50 113 MET A O 1
ATOM 902 N N . GLN A 1 114 ? -6.624 -1.812 11.539 1.00 98.69 114 GLN A N 1
ATOM 903 C CA . GLN A 1 114 ? -6.895 -2.965 12.399 1.0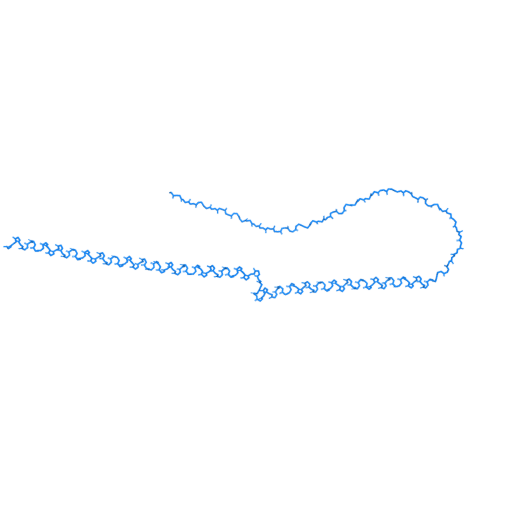0 98.69 114 GLN A CA 1
ATOM 904 C C . GLN A 1 114 ? -6.746 -2.629 13.885 1.00 98.69 114 GLN A C 1
ATOM 906 O O . GLN A 1 114 ? -7.595 -3.027 14.685 1.00 98.69 114 GLN A O 1
ATOM 911 N N . ILE A 1 115 ? -5.705 -1.882 14.266 1.00 98.62 115 ILE A N 1
ATOM 912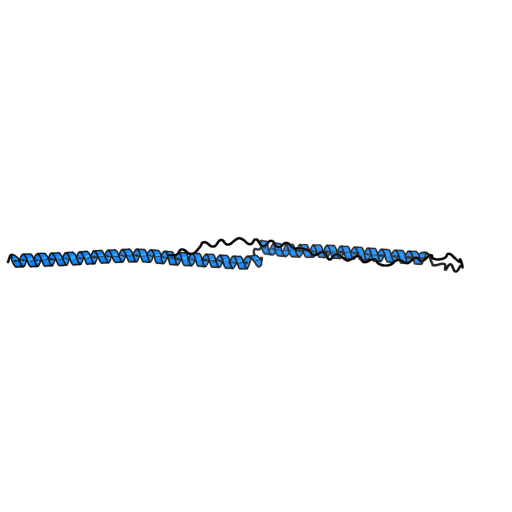 C CA . ILE A 1 115 ? -5.499 -1.432 15.648 1.00 98.62 115 ILE A CA 1
ATOM 913 C C . ILE A 1 115 ? -6.682 -0.574 16.096 1.00 98.62 115 ILE A C 1
ATOM 915 O O . ILE A 1 115 ? -7.279 -0.861 17.133 1.00 98.62 115 ILE A O 1
ATOM 919 N N . ARG A 1 116 ? -7.082 0.431 15.303 1.00 98.62 116 ARG A N 1
ATOM 920 C CA . ARG A 1 116 ? -8.228 1.292 15.640 1.00 98.62 116 ARG A CA 1
ATOM 921 C C . ARG A 1 116 ? -9.520 0.496 15.799 1.00 98.62 116 ARG A C 1
ATOM 923 O O . ARG A 1 116 ? -10.255 0.733 16.754 1.00 98.62 116 ARG A O 1
ATOM 930 N N . THR A 1 117 ? -9.775 -0.475 14.924 1.00 98.69 117 THR A N 1
ATOM 931 C CA . THR A 1 117 ? -10.948 -1.351 15.028 1.00 98.69 117 THR A CA 1
ATOM 932 C C . THR A 1 117 ? -10.915 -2.201 16.297 1.00 98.69 117 THR A C 1
ATOM 934 O O . THR A 1 117 ? -11.919 -2.268 17.005 1.00 98.69 117 THR A O 1
ATOM 937 N N . LYS A 1 118 ? -9.768 -2.807 16.632 1.00 98.69 118 LYS A N 1
ATOM 938 C CA . LYS A 1 118 ? -9.604 -3.603 17.862 1.00 98.69 118 LYS A CA 1
ATOM 939 C C . LYS A 1 118 ? -9.824 -2.753 19.112 1.00 98.69 118 LYS A C 1
ATOM 941 O O . LYS A 1 118 ? -10.596 -3.140 19.984 1.00 98.69 118 LYS A O 1
ATOM 946 N N . VAL A 1 119 ? -9.201 -1.576 19.172 1.00 98.81 119 VAL A N 1
ATOM 947 C CA . VAL A 1 119 ? -9.348 -0.639 20.296 1.00 98.81 119 VAL A CA 1
ATOM 948 C C . VAL A 1 119 ? -10.803 -0.198 20.454 1.00 98.81 119 VAL A C 1
ATOM 950 O O . VAL A 1 119 ? -11.322 -0.214 21.567 1.00 98.81 119 VAL A O 1
ATOM 953 N N . ALA A 1 120 ? -11.490 0.136 19.358 1.00 98.62 120 ALA A N 1
ATOM 954 C CA . ALA A 1 120 ? -12.907 0.494 19.396 1.00 98.62 120 ALA A CA 1
ATOM 955 C C . ALA A 1 120 ? -13.796 -0.665 19.888 1.00 98.62 120 ALA A C 1
ATOM 957 O O . ALA A 1 120 ? -14.751 -0.427 20.629 1.00 98.62 120 ALA A O 1
ATOM 958 N N . GLY A 1 121 ? -13.467 -1.908 19.518 1.00 98.62 121 GLY A N 1
ATOM 959 C CA . GLY A 1 121 ? -14.136 -3.114 20.015 1.00 98.62 121 GLY A CA 1
ATOM 960 C C . GLY A 1 121 ? -14.007 -3.269 21.531 1.00 98.62 121 GLY A C 1
ATOM 961 O O . GLY A 1 121 ? -15.018 -3.320 22.227 1.00 98.62 121 GLY A O 1
ATOM 962 N N . ILE A 1 122 ? -12.775 -3.224 22.048 1.00 98.69 122 ILE A N 1
ATOM 963 C CA . ILE A 1 122 ? -12.498 -3.305 23.494 1.00 98.69 122 ILE A CA 1
ATOM 964 C C . ILE A 1 122 ? -13.196 -2.165 24.241 1.00 98.69 122 ILE A C 1
ATOM 966 O O . ILE A 1 122 ? -13.821 -2.378 25.277 1.00 98.69 122 ILE A O 1
ATOM 970 N N . TYR A 1 123 ? -13.127 -0.942 23.711 1.00 98.69 123 TYR A N 1
ATOM 971 C CA . TYR A 1 123 ? -13.780 0.210 24.326 1.00 98.69 123 TYR A CA 1
ATOM 972 C C . TYR A 1 123 ? -15.296 0.011 24.437 1.00 98.69 123 TYR A C 1
ATOM 974 O O . TYR A 1 123 ? -15.877 0.257 25.492 1.00 98.69 123 TYR A O 1
ATOM 982 N N . ARG A 1 124 ? -15.937 -0.497 23.377 1.00 98.69 124 ARG A N 1
ATOM 983 C CA . ARG A 1 124 ? -17.366 -0.828 23.387 1.00 98.69 124 ARG A CA 1
ATOM 984 C C . ARG A 1 124 ? -17.698 -1.870 24.455 1.00 98.69 124 ARG A C 1
ATOM 986 O O . ARG A 1 124 ? -18.678 -1.688 25.174 1.00 98.69 124 ARG A O 1
ATOM 993 N N . GLU A 1 125 ? -16.912 -2.938 24.558 1.00 98.69 125 GLU A N 1
ATOM 994 C CA . GLU A 1 125 ? -17.099 -3.985 25.571 1.00 98.69 125 GLU A CA 1
ATOM 995 C C . GLU A 1 125 ? -17.000 -3.413 26.988 1.00 98.69 125 GLU A C 1
ATOM 997 O O . GLU A 1 125 ? -17.902 -3.621 27.799 1.00 98.69 125 GLU A O 1
ATOM 1002 N N . LEU A 1 126 ? -15.978 -2.598 27.261 1.00 98.69 126 LEU A N 1
ATOM 1003 C CA . LEU A 1 126 ? -15.809 -1.932 28.555 1.00 98.69 126 LEU A CA 1
ATOM 1004 C C . LEU A 1 126 ? -16.968 -0.984 28.882 1.00 98.69 126 LEU A C 1
ATOM 1006 O O . LEU A 1 126 ? -17.414 -0.924 30.029 1.00 98.69 126 LEU A O 1
ATOM 1010 N N . CYS A 1 127 ? -17.488 -0.251 27.895 1.00 98.56 127 CYS A N 1
ATOM 1011 C CA . CYS A 1 127 ? -18.666 0.590 28.089 1.00 98.56 127 CYS A CA 1
ATOM 1012 C C . CYS A 1 127 ? -19.904 -0.235 28.462 1.00 98.56 127 CYS A C 1
ATOM 1014 O O . CYS A 1 127 ? -20.635 0.150 29.376 1.00 98.56 127 CYS A O 1
ATOM 1016 N N . LEU A 1 128 ? -20.137 -1.363 27.785 1.00 98.62 128 LEU A N 1
ATOM 1017 C CA . LEU A 1 128 ? -21.263 -2.250 28.084 1.00 98.62 128 LEU A CA 1
ATOM 1018 C C . LEU A 1 128 ? -21.137 -2.866 29.479 1.00 98.62 128 LEU A C 1
ATOM 1020 O O . LEU A 1 128 ? -22.099 -2.822 30.248 1.00 98.62 128 LEU A O 1
ATOM 1024 N N . GLU A 1 129 ? -19.951 -3.358 29.835 1.00 98.75 129 GLU A N 1
ATOM 1025 C CA . GLU A 1 129 ? -19.689 -3.920 31.162 1.00 98.75 129 GLU A CA 1
ATOM 1026 C C . GLU A 1 129 ? -19.871 -2.858 32.255 1.00 98.75 129 GLU A C 1
ATOM 1028 O O . GLU A 1 129 ? -20.490 -3.111 33.284 1.00 98.75 129 GLU A O 1
ATOM 1033 N N . SER A 1 130 ? -19.432 -1.618 32.013 1.00 98.69 130 SER A N 1
ATOM 1034 C CA . SER A 1 130 ? -19.647 -0.507 32.947 1.00 98.69 130 SER A CA 1
ATOM 1035 C C . SER A 1 130 ? -21.132 -0.223 33.193 1.00 98.69 130 SER A C 1
ATOM 1037 O O . SER A 1 130 ? -21.535 0.003 34.336 1.00 98.69 130 SER A O 1
ATOM 1039 N N . VAL A 1 131 ? -21.959 -0.235 32.143 1.00 98.69 131 VAL A N 1
ATOM 1040 C CA . VAL A 1 131 ? -23.412 -0.031 32.267 1.00 98.69 131 VAL A CA 1
ATOM 1041 C C . VAL A 1 131 ? -24.059 -1.185 33.027 1.00 98.69 131 VAL A C 1
ATOM 1043 O O . VAL A 1 131 ? -24.861 -0.942 33.929 1.00 98.69 131 VAL A O 1
ATOM 1046 N N . LYS A 1 132 ? -23.681 -2.425 32.709 1.00 98.69 132 LYS A N 1
ATOM 1047 C CA . LYS A 1 132 ? -24.165 -3.621 33.401 1.00 98.69 132 LYS A CA 1
ATOM 1048 C C . LYS A 1 132 ? -23.821 -3.582 34.891 1.00 98.69 132 LYS A C 1
ATOM 1050 O O . LYS A 1 132 ? -24.713 -3.737 35.718 1.00 98.69 132 LYS A O 1
ATOM 1055 N N . ASN A 1 133 ? -22.576 -3.260 35.232 1.00 98.56 133 ASN A N 1
ATOM 1056 C CA . ASN A 1 133 ? -22.133 -3.147 36.620 1.00 98.56 133 ASN A CA 1
ATOM 1057 C C . ASN A 1 133 ? -22.928 -2.089 37.393 1.00 98.56 133 ASN A C 1
ATOM 1059 O O . ASN A 1 133 ? -23.356 -2.338 38.515 1.00 98.56 133 ASN A O 1
ATOM 1063 N N . LYS A 1 134 ? -23.187 -0.918 36.793 1.00 98.56 134 LYS A N 1
ATOM 1064 C CA . LYS A 1 134 ? -24.028 0.118 37.421 1.00 98.56 134 LYS A CA 1
ATOM 1065 C C . LYS A 1 134 ? -25.442 -0.386 37.698 1.00 98.56 134 LYS A C 1
ATOM 1067 O O . LYS A 1 134 ? -25.971 -0.151 38.780 1.00 98.56 134 LYS A O 1
ATOM 1072 N N . TYR A 1 135 ? -26.037 -1.077 36.730 1.00 98.62 135 TYR A N 1
ATOM 1073 C CA . TYR A 1 135 ? -27.371 -1.652 36.866 1.00 98.62 135 TYR A CA 1
ATOM 1074 C C . TYR A 1 135 ? -27.435 -2.709 37.979 1.00 98.62 135 TYR A C 1
ATOM 1076 O O . TYR A 1 135 ? -28.340 -2.674 38.812 1.00 98.62 135 TYR A O 1
ATOM 1084 N N . GLU A 1 136 ? -26.457 -3.613 38.037 1.00 98.62 136 GLU A N 1
ATOM 1085 C CA . GLU A 1 136 ? -26.387 -4.653 39.067 1.00 98.62 136 GLU A CA 1
ATOM 1086 C C . GLU A 1 136 ? -26.193 -4.062 40.471 1.00 98.62 136 GLU A C 1
ATOM 1088 O O . GLU A 1 136 ? -26.891 -4.467 41.406 1.00 98.62 136 GLU A O 1
ATOM 1093 N N . CYS A 1 137 ? -25.331 -3.049 40.611 1.00 98.31 137 CYS A N 1
ATOM 1094 C CA . CYS A 1 137 ? -25.151 -2.320 41.867 1.00 98.31 137 CYS A CA 1
ATOM 1095 C C . CYS A 1 137 ? -26.454 -1.668 42.354 1.00 98.31 137 CYS A C 1
ATOM 1097 O O . CYS A 1 137 ? -26.778 -1.760 43.537 1.00 98.31 137 CYS A O 1
ATOM 1099 N N . GLU A 1 138 ? -27.226 -1.044 41.459 1.00 98.38 138 GLU A N 1
ATOM 1100 C CA . GLU A 1 138 ? -28.491 -0.386 41.815 1.00 98.38 138 GLU A CA 1
ATOM 1101 C C . GLU A 1 138 ? -29.551 -1.394 42.286 1.00 98.38 138 GLU A C 1
ATOM 1103 O O . GLU A 1 138 ? -30.251 -1.166 43.280 1.00 98.38 138 GLU A O 1
ATOM 1108 N N . ILE A 1 139 ? -29.637 -2.554 41.622 1.00 98.31 139 ILE A N 1
ATOM 1109 C CA . ILE A 1 139 ? -30.502 -3.657 42.063 1.00 98.31 139 ILE A CA 1
ATOM 1110 C C . ILE A 1 139 ? -30.108 -4.106 43.466 1.00 98.31 139 ILE A C 1
ATOM 1112 O O . ILE A 1 139 ? -30.979 -4.297 44.319 1.00 98.31 139 ILE A O 1
ATOM 1116 N N . GLN A 1 140 ? -28.813 -4.305 43.706 1.00 98.38 140 GLN A N 1
ATOM 1117 C CA . GLN A 1 140 ? -28.324 -4.769 44.997 1.00 98.38 140 GLN A CA 1
ATOM 1118 C C . GLN A 1 140 ? -28.625 -3.755 46.106 1.00 98.38 140 GLN A C 1
ATOM 1120 O O . GLN A 1 140 ? -29.160 -4.146 47.144 1.00 98.38 140 GLN A O 1
ATOM 1125 N N . ALA A 1 141 ? -28.362 -2.469 45.868 1.00 98.25 141 ALA A N 1
ATOM 1126 C CA . ALA A 1 141 ? -28.670 -1.395 46.808 1.00 98.25 141 ALA A CA 1
ATOM 1127 C C . ALA A 1 141 ? -30.171 -1.343 47.138 1.00 98.25 141 ALA A C 1
ATOM 1129 O O . ALA A 1 141 ? -30.552 -1.300 48.309 1.00 98.25 141 ALA A O 1
ATOM 1130 N N . SER A 1 142 ? -31.031 -1.443 46.120 1.00 97.88 142 SER A N 1
ATOM 1131 C CA . SER A 1 142 ? -32.489 -1.458 46.289 1.00 97.88 142 SER A CA 1
ATOM 1132 C C . SER A 1 142 ? -32.977 -2.657 47.110 1.00 97.88 142 SER A C 1
ATOM 1134 O O . SER A 1 142 ? -33.837 -2.507 47.981 1.00 97.88 142 SER A O 1
ATOM 1136 N N . ARG A 1 143 ? -32.417 -3.852 46.870 1.00 97.62 143 ARG A N 1
ATOM 1137 C CA . ARG A 1 143 ? -32.748 -5.069 47.632 1.00 97.62 143 ARG A CA 1
ATOM 1138 C C . ARG A 1 143 ? -32.362 -4.931 49.098 1.00 97.62 143 ARG A C 1
ATOM 1140 O O . ARG A 1 143 ? -33.211 -5.126 49.962 1.00 97.62 143 ARG A O 1
ATOM 1147 N N . GLN A 1 144 ? -31.124 -4.521 49.366 1.00 97.38 144 GLN A N 1
ATOM 1148 C CA . GLN A 1 144 ? -30.632 -4.312 50.729 1.00 97.38 144 GLN A CA 1
ATOM 1149 C C . GLN A 1 144 ? -31.457 -3.254 51.467 1.00 97.38 144 GLN A C 1
ATOM 1151 O O . GLN A 1 144 ? -31.821 -3.447 52.625 1.00 97.38 144 GLN A O 1
ATOM 1156 N N . HIS A 1 145 ? -31.816 -2.160 50.792 1.00 97.31 145 HIS A N 1
ATOM 1157 C CA . HIS A 1 145 ? -32.672 -1.129 51.368 1.00 97.31 145 HIS A CA 1
ATOM 1158 C C . HIS A 1 145 ? -34.057 -1.680 51.746 1.00 97.31 145 HIS A C 1
ATOM 1160 O O . HIS A 1 145 ? -34.544 -1.428 52.847 1.00 97.31 145 HIS A O 1
ATOM 1166 N N . CYS A 1 146 ? -34.679 -2.473 50.867 1.00 97.06 146 CYS A N 1
ATOM 1167 C CA . CYS A 1 146 ? -35.964 -3.119 51.140 1.00 97.06 146 CYS A CA 1
ATOM 1168 C C . CYS A 1 146 ? -35.885 -4.081 52.336 1.00 97.06 146 CYS A C 1
ATOM 1170 O O . CYS A 1 146 ? -36.729 -4.023 53.231 1.00 97.06 146 CYS A O 1
ATOM 1172 N N . GLU A 1 147 ? -34.847 -4.919 52.391 1.00 96.88 147 GLU A N 1
ATOM 1173 C CA . GLU A 1 147 ? -34.616 -5.850 53.500 1.00 96.88 147 GLU A CA 1
ATOM 1174 C C . GLU A 1 147 ? -34.470 -5.107 54.834 1.00 96.88 147 GLU A C 1
ATOM 1176 O O . GLU A 1 147 ? -35.143 -5.449 55.807 1.00 96.88 147 GLU A O 1
ATOM 1181 N N . VAL A 1 148 ? -33.667 -4.039 54.881 1.00 96.81 148 VAL A N 1
ATOM 1182 C CA . VAL A 1 148 ? -33.474 -3.224 56.094 1.00 96.81 148 VAL A CA 1
ATOM 1183 C C . VAL A 1 148 ? -34.778 -2.564 56.542 1.00 96.81 148 VAL A C 1
ATOM 1185 O O . VAL A 1 148 ? -35.090 -2.568 57.736 1.00 96.81 148 VAL A O 1
ATOM 1188 N N . LEU A 1 149 ? -35.567 -2.019 55.611 1.00 96.50 149 LEU A N 1
ATOM 1189 C CA . LEU A 1 149 ? -36.874 -1.447 55.938 1.00 96.50 149 LEU A CA 1
ATOM 1190 C C . LEU A 1 149 ? -37.824 -2.502 56.509 1.00 96.50 149 LEU A C 1
ATOM 1192 O O . LEU A 1 149 ? -38.496 -2.232 57.507 1.00 96.50 149 LEU A O 1
ATOM 1196 N N . LEU A 1 150 ? -37.846 -3.703 55.923 1.00 97.12 150 LEU A N 1
ATOM 1197 C CA . LEU A 1 150 ? -38.649 -4.817 56.415 1.00 97.12 150 LEU A CA 1
ATOM 1198 C C . LEU A 1 150 ? -38.246 -5.186 57.849 1.00 97.12 150 LEU A C 1
ATOM 1200 O O . LEU A 1 150 ? -39.111 -5.245 58.721 1.00 97.12 150 LEU A O 1
ATOM 1204 N N . PHE A 1 151 ? -36.947 -5.347 58.122 1.00 96.44 151 PHE A N 1
ATOM 1205 C CA . PHE A 1 151 ? -36.434 -5.616 59.470 1.00 96.44 151 PHE A CA 1
ATOM 1206 C C . PHE A 1 151 ? -36.765 -4.500 60.471 1.00 96.44 151 PHE A C 1
ATOM 1208 O O . PHE A 1 151 ? -37.100 -4.770 61.622 1.00 96.44 151 PHE A O 1
ATOM 1215 N N . CYS A 1 152 ? -36.703 -3.233 60.059 1.00 95.75 152 CYS A N 1
ATOM 1216 C CA . CYS A 1 152 ? -37.030 -2.115 60.942 1.00 95.75 152 CYS A CA 1
ATOM 1217 C C . CYS A 1 152 ? -38.524 -2.092 61.303 1.00 95.75 152 CYS A C 1
ATOM 1219 O O . CYS A 1 152 ? -38.885 -1.855 62.458 1.00 95.75 152 CYS A O 1
ATOM 1221 N N . LEU A 1 153 ? -39.402 -2.352 60.328 1.00 95.50 153 LEU A N 1
ATOM 1222 C CA . LEU A 1 153 ? -40.847 -2.421 60.546 1.00 95.50 153 LEU A CA 1
ATOM 1223 C C . LEU A 1 153 ? -41.230 -3.597 61.443 1.00 95.50 153 LEU A C 1
ATOM 1225 O O . LEU A 1 153 ? -42.023 -3.410 62.365 1.00 95.50 153 LEU A O 1
ATOM 1229 N N . THR A 1 154 ? -40.654 -4.780 61.217 1.00 95.62 154 THR A N 1
ATOM 1230 C CA . THR A 1 154 ? -40.911 -5.952 62.067 1.00 95.62 154 THR A CA 1
ATOM 1231 C C . THR A 1 154 ? -40.466 -5.693 63.502 1.00 95.62 154 THR A C 1
ATOM 1233 O O . THR A 1 154 ? -41.234 -5.956 64.425 1.00 95.62 154 THR A O 1
ATOM 1236 N N . PHE A 1 155 ? -39.292 -5.089 63.706 1.00 95.69 155 PHE A N 1
ATOM 1237 C CA . PHE A 1 155 ? -38.813 -4.738 65.043 1.00 95.69 155 PHE A CA 1
ATOM 1238 C C . PHE A 1 155 ? -39.737 -3.727 65.737 1.00 95.69 155 PHE A C 1
ATOM 1240 O O . PHE A 1 155 ? -40.121 -3.933 66.885 1.00 95.69 155 PHE A O 1
ATOM 1247 N N . LYS A 1 156 ? -40.172 -2.676 65.025 1.00 95.25 156 LYS A N 1
ATOM 1248 C CA . LYS A 1 156 ? -41.138 -1.693 65.550 1.00 95.25 156 LYS A CA 1
ATOM 1249 C C . LYS A 1 156 ? -42.467 -2.339 65.943 1.00 95.25 156 LYS A C 1
ATOM 1251 O O . LYS A 1 156 ? -42.980 -2.039 67.016 1.00 95.25 156 LYS A O 1
ATOM 1256 N N . LEU A 1 157 ? -43.011 -3.223 65.106 1.00 94.56 157 LEU A N 1
ATOM 1257 C CA . LEU A 1 157 ? -44.240 -3.968 65.398 1.00 94.56 157 LEU A CA 1
ATOM 1258 C C . LEU A 1 157 ? -44.093 -4.817 66.665 1.00 94.56 157 LEU A C 1
ATOM 1260 O O . LEU A 1 157 ? -44.946 -4.737 67.544 1.00 94.56 157 LEU A O 1
ATOM 1264 N N . ILE A 1 158 ? -42.998 -5.573 66.791 1.00 95.25 158 ILE A N 1
ATOM 1265 C CA . ILE A 1 158 ? -42.727 -6.405 67.972 1.00 95.25 158 ILE A CA 1
ATOM 1266 C C . ILE A 1 158 ? -42.639 -5.542 69.237 1.00 95.25 158 ILE A C 1
ATOM 1268 O O . ILE A 1 158 ? -43.284 -5.863 70.234 1.00 95.25 158 ILE A O 1
ATOM 1272 N N . SER A 1 159 ? -41.899 -4.428 69.195 1.00 93.69 159 SER A N 1
ATOM 1273 C CA . SER A 1 159 ? -41.794 -3.511 70.335 1.00 93.69 159 SER A CA 1
ATOM 1274 C C . SER A 1 159 ? -43.143 -2.911 70.732 1.00 93.69 159 SER A C 1
ATOM 1276 O O . SER A 1 159 ? -43.420 -2.793 71.919 1.00 93.69 159 SER A O 1
ATOM 1278 N N . ILE A 1 160 ? -44.003 -2.560 69.768 1.00 93.69 160 ILE A N 1
ATOM 1279 C CA . ILE A 1 160 ? -45.356 -2.067 70.060 1.00 93.69 160 ILE A CA 1
ATOM 1280 C C . ILE A 1 160 ? -46.188 -3.166 70.727 1.00 93.69 160 ILE A C 1
ATOM 1282 O O . ILE A 1 160 ? -46.794 -2.911 71.763 1.00 93.69 160 ILE A O 1
ATOM 1286 N N . LEU A 1 161 ? -46.194 -4.392 70.191 1.00 92.12 161 LEU A N 1
ATOM 1287 C CA . LEU A 1 161 ? -46.953 -5.497 70.788 1.00 92.12 161 LEU A CA 1
ATOM 1288 C C . LEU A 1 161 ? -46.516 -5.800 72.232 1.00 92.12 161 LEU A C 1
ATOM 1290 O O . LEU A 1 161 ? -47.380 -6.069 73.057 1.00 92.12 161 LEU A O 1
ATOM 1294 N N . GLN A 1 162 ? -45.220 -5.701 72.553 1.00 91.12 162 GLN A N 1
ATOM 1295 C CA . GLN A 1 162 ? -44.701 -5.875 73.921 1.00 91.12 162 GLN A CA 1
ATOM 1296 C C . GLN A 1 162 ? -45.103 -4.768 74.906 1.00 91.12 162 GLN A C 1
ATOM 1298 O O . GLN A 1 162 ? -44.983 -4.963 76.107 1.00 91.12 162 GLN A O 1
ATOM 1303 N N . VAL A 1 163 ? -45.522 -3.593 74.430 1.00 89.94 163 VAL A N 1
ATOM 1304 C CA . VAL A 1 163 ? -46.028 -2.516 75.303 1.00 89.94 163 VAL A CA 1
ATOM 1305 C C . VAL A 1 163 ? -47.521 -2.699 75.594 1.00 89.94 163 VAL A C 1
ATOM 1307 O O . VAL A 1 163 ? -48.009 -2.233 76.621 1.00 89.94 163 VAL A O 1
ATOM 1310 N N . PHE A 1 164 ? -48.255 -3.356 74.691 1.00 81.56 164 PHE A N 1
ATOM 1311 C CA . PHE A 1 164 ? -49.702 -3.559 74.805 1.00 81.56 164 PHE A CA 1
ATOM 1312 C C . PHE A 1 164 ? -50.110 -4.864 75.514 1.00 81.56 164 PHE A C 1
ATOM 1314 O O . PHE A 1 164 ? -51.271 -4.972 75.910 1.00 81.56 164 PHE A O 1
ATOM 1321 N N . PHE A 1 165 ? -49.194 -5.822 75.679 1.00 68.94 165 PHE A N 1
ATOM 1322 C CA . PHE A 1 165 ? -49.378 -7.075 76.425 1.00 68.94 165 PHE A CA 1
ATOM 1323 C C . PHE A 1 165 ? -48.409 -7.150 77.601 1.00 68.94 165 PHE A C 1
ATOM 1325 O O . PHE A 1 165 ? -48.851 -7.590 78.685 1.00 68.94 165 PHE A O 1
#

Radius of gyration: 50.2 Å; chains: 1; bounding box: 111×46×136 Å